Protein AF-X5J4K6-F1 (afdb_monomer)

Nearest PDB structures (foldseek):
  6ev2-assembly1_A  TM=9.961E-01  e=8.744E-10  Mus musculus
  8dcn-assembly2_D  TM=9.907E-01  e=1.197E-09  Mus musculus
  5d93-assembly2_F  TM=9.875E-01  e=7.403E-09  Mus musculus
  6h3t-assembly2_I  TM=9.809E-01  e=9.518E-09  Mus musculus
  8urf-assembly1_H  TM=9.904E-01  e=1.900E-08  Homo sapiens

InterPro domains:
  IPR007110 Immunoglobulin-like domain [PS50835] (1-73)
  IPR013106 Immunoglobulin V-set domain [SM00406] (9-73)
  IPR013783 Immunoglobulin-like fold [G3DSA:2.60.40.10] (1-73)
  IPR036179 Immunoglobulin-like domain superfamily [SSF48726] (2-73)
  IPR050199 Immunoglobulin Heavy Variable [PTHR23266] (2-73)

Foldseek 3Di:
DDDDDPPDDDKDKDADDDDQLQVDKDWDWDDDVPDDTHTAWIARQVVQDIDGDPVCPVPDDWGADNVRSMIMD

pLDDT: mean 95.36, std 4.74, range [65.81, 98.44]

Mean predicted aligned error: 3.02 Å

Solvent-accessible surface area (backbone atoms only — not comparable to full-atom values): 4640 Å² total; per-residue (Å²): 136,88,89,74,61,92,91,59,89,73,83,49,78,49,72,63,75,99,65,70,54,52,80,46,70,51,72,45,69,49,72,50,94,98,50,68,80,42,72,38,34,37,30,30,46,60,80,67,52,64,49,61,32,83,94,31,55,94,76,56,61,68,48,62,42,73,90,71,30,28,37,36,60

Secondary structure (DSSP, 8-state):
-----TT-----EEE--SS-GGGSPEEEEE--TTS--EEEEEE-TTT--EEE-GGGTTT---EEETTTTEEE-

Sequence (73 aa):
AELARPGASVKMSCKASGYTFTSYTMHWVKQRPGQGLEWIGYINPGSGYPKYNQKFKDKATLTADKSSSTAYI

Radius of gyration: 12.97 Å; Cα contacts (8 Å, |Δi|>4): 120; chains: 1; bounding box: 34×22×35 Å

Organism: Mus musculus (NCBI:txid10090)

Structure (mmCIF, N/CA/C/O backbone):
data_AF-X5J4K6-F1
#
_entry.id   AF-X5J4K6-F1
#
loop_
_atom_site.group_PDB
_atom_site.id
_atom_site.type_symbol
_atom_site.label_atom_id
_atom_site.label_alt_id
_atom_site.label_comp_id
_atom_site.label_asym_id
_atom_site.label_entity_id
_atom_site.label_seq_id
_atom_site.pdbx_PDB_ins_code
_atom_site.Cartn_x
_atom_site.Cartn_y
_atom_site.Cartn_z
_atom_site.occupancy
_atom_site.B_iso_or_equiv
_atom_site.auth_seq_id
_atom_site.auth_comp_id
_atom_site.auth_asym_id
_atom_site.auth_atom_id
_atom_site.pdbx_PDB_model_num
ATOM 1 N N . ALA A 1 1 ? -14.899 -9.677 -0.329 1.00 65.81 1 ALA A N 1
ATOM 2 C CA . ALA A 1 1 ? -14.720 -8.825 0.863 1.00 65.81 1 ALA A CA 1
ATOM 3 C C . ALA A 1 1 ? -14.344 -9.729 2.022 1.00 65.81 1 ALA A C 1
ATOM 5 O O . ALA A 1 1 ? -14.961 -10.778 2.157 1.00 65.81 1 ALA A O 1
ATOM 6 N N . GLU A 1 2 ? -13.317 -9.374 2.786 1.00 76.38 2 GLU A N 1
ATOM 7 C CA . GLU A 1 2 ? -12.877 -10.162 3.938 1.00 76.38 2 GLU A CA 1
ATOM 8 C C . GLU A 1 2 ? -13.592 -9.658 5.194 1.00 76.38 2 GLU A C 1
ATOM 10 O O . GLU A 1 2 ? -13.620 -8.454 5.454 1.00 76.38 2 GLU A O 1
ATOM 15 N N . LEU A 1 3 ? -14.220 -10.569 5.938 1.00 85.75 3 LEU A N 1
ATOM 16 C CA . LEU A 1 3 ? -14.871 -10.258 7.204 1.00 85.75 3 LEU A CA 1
ATOM 17 C C . LEU A 1 3 ? -13.965 -10.738 8.332 1.00 85.75 3 LEU A C 1
ATOM 19 O O . LEU A 1 3 ? -13.735 -11.935 8.483 1.00 85.75 3 LEU A O 1
ATOM 23 N N . ALA A 1 4 ? -13.469 -9.799 9.127 1.00 89.56 4 ALA A N 1
ATOM 24 C CA . ALA A 1 4 ? -12.570 -10.086 10.232 1.00 89.56 4 ALA A CA 1
ATOM 25 C C . ALA A 1 4 ? -13.204 -9.719 11.572 1.00 89.56 4 ALA A C 1
ATOM 27 O O . ALA A 1 4 ? -14.055 -8.830 11.670 1.00 89.56 4 ALA A O 1
ATOM 28 N N . ARG A 1 5 ? -12.767 -10.412 12.625 1.00 92.94 5 ARG A N 1
ATOM 29 C CA . ARG A 1 5 ? -13.153 -10.081 13.998 1.00 92.94 5 ARG A CA 1
ATOM 30 C C . ARG A 1 5 ? -12.497 -8.759 14.421 1.00 92.94 5 ARG A C 1
ATOM 32 O O . ARG A 1 5 ? -11.407 -8.447 13.936 1.00 92.94 5 ARG A O 1
ATOM 39 N N . PRO A 1 6 ? -13.102 -7.995 15.348 1.00 91.56 6 PRO A N 1
ATOM 40 C CA . PRO A 1 6 ? -12.458 -6.813 15.912 1.00 91.56 6 PRO A CA 1
ATOM 41 C C . PRO A 1 6 ? -11.056 -7.140 16.446 1.00 91.56 6 PRO A C 1
ATOM 43 O O . PRO 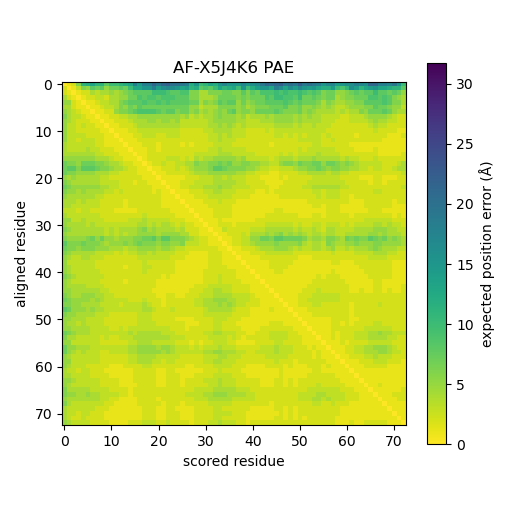A 1 6 ? -10.880 -8.123 17.160 1.00 91.56 6 PRO A O 1
ATOM 46 N N . GLY A 1 7 ? -10.063 -6.325 16.085 1.00 90.19 7 GLY A N 1
ATOM 47 C CA . GLY A 1 7 ? -8.667 -6.498 16.503 1.00 90.19 7 GLY A CA 1
ATOM 48 C C . GLY A 1 7 ? -7.819 -7.408 15.607 1.00 90.19 7 GLY A C 1
ATOM 49 O O . GLY A 1 7 ? -6.599 -7.373 15.722 1.00 90.19 7 GLY A O 1
ATOM 50 N N . ALA A 1 8 ? -8.420 -8.169 14.688 1.00 93.00 8 ALA A N 1
ATOM 51 C CA . ALA A 1 8 ? -7.658 -8.911 13.690 1.00 93.00 8 ALA A CA 1
ATOM 52 C C . ALA A 1 8 ? -7.133 -7.976 12.587 1.00 93.00 8 ALA A C 1
ATOM 54 O O . ALA A 1 8 ? -7.830 -7.058 12.145 1.00 93.00 8 ALA A O 1
ATOM 55 N N . SER A 1 9 ? -5.908 -8.231 12.130 1.00 91.62 9 SER A N 1
ATOM 56 C CA . SER A 1 9 ? -5.344 -7.577 10.950 1.00 91.62 9 SER A CA 1
ATOM 57 C C . SER A 1 9 ? -5.912 -8.201 9.680 1.00 91.62 9 SER A C 1
ATOM 59 O O . SER A 1 9 ? -6.059 -9.417 9.590 1.00 91.62 9 SER A O 1
ATOM 61 N N . VAL A 1 10 ? -6.197 -7.360 8.691 1.00 93.12 10 VAL A N 1
ATOM 62 C CA . VAL A 1 10 ? -6.654 -7.761 7.357 1.00 93.12 10 VAL A CA 1
ATOM 63 C C . VAL A 1 10 ? -5.647 -7.231 6.354 1.00 93.12 10 VAL A C 1
ATOM 65 O O . VAL A 1 10 ? -5.214 -6.089 6.496 1.00 93.12 10 VAL A O 1
ATOM 68 N N . LYS A 1 11 ? -5.292 -8.041 5.354 1.00 94.38 11 LYS A N 1
ATOM 69 C CA . LYS A 1 11 ? -4.412 -7.626 4.260 1.00 94.38 11 LYS A CA 1
ATOM 70 C C . LYS A 1 11 ? -5.238 -7.412 3.002 1.00 94.38 11 LYS A C 1
ATOM 72 O O . LYS A 1 11 ? -5.770 -8.361 2.433 1.00 94.38 11 LYS A O 1
ATOM 77 N N . MET A 1 12 ? -5.309 -6.177 2.529 1.00 95.06 12 MET A N 1
ATOM 78 C CA . MET A 1 12 ? -5.978 -5.847 1.271 1.00 95.06 12 MET A CA 1
ATOM 79 C C . MET A 1 12 ? -4.946 -5.697 0.152 1.00 95.06 12 MET A C 1
ATOM 81 O O . MET A 1 12 ? -3.788 -5.364 0.398 1.00 95.06 12 MET A O 1
ATOM 85 N N . SER A 1 13 ? -5.355 -5.947 -1.093 1.00 96.62 13 SER A N 1
ATOM 86 C CA . SER A 1 13 ? -4.491 -5.798 -2.270 1.00 96.62 13 SER A CA 1
ATOM 87 C C . SER A 1 13 ? -5.177 -4.997 -3.373 1.00 96.62 13 SER A C 1
ATOM 89 O O . SER A 1 13 ? -6.399 -5.028 -3.511 1.00 96.62 13 SER A O 1
ATOM 91 N N . CYS A 1 14 ? -4.380 -4.268 -4.150 1.00 96.38 14 CYS A N 1
ATOM 92 C CA . CYS A 1 14 ? -4.811 -3.523 -5.326 1.00 96.38 14 CYS A CA 1
ATOM 93 C C . CYS A 1 14 ? -3.802 -3.758 -6.452 1.00 96.38 14 CYS A C 1
ATOM 95 O O . CYS A 1 14 ? -2.659 -3.303 -6.366 1.00 96.38 14 CYS A O 1
ATOM 97 N N . LYS A 1 15 ? -4.215 -4.494 -7.489 1.00 97.19 15 LYS A N 1
ATOM 98 C CA . LYS A 1 15 ? -3.392 -4.779 -8.668 1.00 97.19 15 LYS A CA 1
ATOM 99 C C . LYS A 1 15 ? -3.674 -3.754 -9.761 1.00 97.19 15 LYS A C 1
ATOM 101 O O . LYS A 1 15 ? -4.811 -3.613 -10.204 1.00 97.19 15 LYS A O 1
ATOM 106 N N . ALA A 1 16 ? -2.632 -3.063 -10.201 1.00 96.12 16 ALA A N 1
ATOM 107 C CA . ALA A 1 16 ? -2.696 -2.106 -11.294 1.00 96.12 16 ALA A CA 1
ATOM 108 C C . ALA A 1 16 ? -2.570 -2.797 -12.658 1.00 96.12 16 ALA A C 1
ATOM 110 O O . ALA A 1 16 ? -1.933 -3.842 -12.794 1.00 96.12 16 ALA A O 1
ATOM 111 N N . SER A 1 17 ? -3.157 -2.189 -13.687 1.00 96.06 17 SER A N 1
ATOM 112 C CA . SER A 1 17 ? -3.006 -2.615 -15.081 1.00 96.06 17 SER A CA 1
ATOM 113 C C . SER A 1 17 ? -3.130 -1.414 -16.021 1.00 96.06 17 SER A C 1
ATOM 115 O O . SER A 1 17 ? -3.723 -0.403 -15.653 1.00 96.06 17 SER A O 1
ATOM 117 N N . GLY A 1 18 ? -2.551 -1.513 -17.222 1.00 95.12 18 GLY A N 1
ATOM 118 C CA . GLY A 1 18 ? -2.669 -0.481 -18.263 1.00 95.12 18 GLY A CA 1
ATOM 119 C C . GLY A 1 18 ? -1.708 0.708 -18.143 1.00 95.12 18 GLY A C 1
ATOM 120 O O . GLY A 1 18 ? -1.801 1.634 -18.941 1.00 95.12 18 GLY A O 1
ATOM 121 N N . TYR A 1 19 ? -0.781 0.697 -17.183 1.00 92.62 19 TYR A N 1
ATOM 122 C CA . TYR A 1 19 ? 0.245 1.731 -17.029 1.00 92.62 19 TYR A CA 1
ATOM 123 C C . TYR A 1 19 ? 1.482 1.199 -16.294 1.00 92.62 19 TYR A C 1
ATOM 125 O O . TYR A 1 19 ? 1.447 0.138 -15.666 1.00 92.62 19 TYR A O 1
ATOM 133 N N . THR A 1 20 ? 2.579 1.959 -16.338 1.00 96.19 20 THR A N 1
ATOM 134 C CA . THR A 1 20 ? 3.790 1.670 -15.560 1.00 96.19 20 THR A CA 1
ATOM 135 C C . THR A 1 20 ? 3.517 1.908 -14.077 1.00 96.19 20 THR A C 1
ATOM 137 O O . THR A 1 20 ? 3.520 3.045 -13.607 1.00 96.19 20 THR A O 1
ATOM 140 N N . PHE A 1 21 ? 3.275 0.833 -13.325 1.00 96.88 21 PHE A N 1
ATOM 141 C CA . PHE A 1 21 ? 2.878 0.885 -11.912 1.00 96.88 21 PHE A CA 1
ATOM 142 C C . PHE A 1 21 ? 3.797 1.751 -11.035 1.00 96.88 21 PHE A C 1
ATOM 144 O O . PHE A 1 21 ? 3.330 2.458 -10.147 1.00 96.88 21 PHE A O 1
ATOM 151 N N . THR A 1 22 ? 5.101 1.750 -11.311 1.00 97.38 22 THR A N 1
ATOM 152 C CA . THR A 1 22 ? 6.104 2.520 -10.560 1.00 97.38 22 THR A CA 1
ATOM 153 C C . THR A 1 22 ? 6.096 4.021 -10.841 1.00 97.38 22 THR A C 1
ATOM 155 O O . THR A 1 22 ? 6.782 4.758 -10.136 1.00 97.38 22 THR A O 1
ATOM 158 N N . SER A 1 23 ? 5.352 4.484 -11.847 1.00 96.25 23 SER A N 1
ATOM 159 C CA . SER A 1 23 ? 5.283 5.898 -12.239 1.00 96.25 23 SER A CA 1
ATOM 160 C C . SER A 1 23 ? 4.250 6.707 -11.450 1.00 96.25 23 SER A C 1
ATOM 162 O O . SER A 1 23 ? 4.258 7.931 -11.539 1.00 96.25 23 SER A O 1
ATOM 164 N N . TYR A 1 24 ? 3.376 6.058 -10.672 1.00 94.88 24 TYR A N 1
ATOM 165 C CA . TYR A 1 24 ? 2.277 6.715 -9.956 1.00 94.88 24 TYR A CA 1
ATOM 166 C C . TY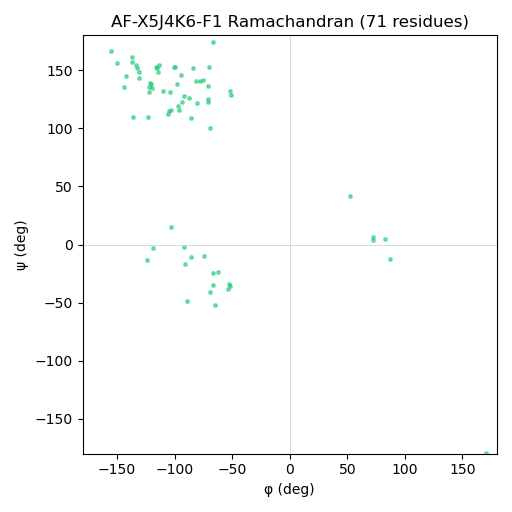R A 1 24 ? 2.196 6.269 -8.502 1.00 94.88 24 TYR A C 1
ATOM 168 O O . TYR A 1 24 ? 2.557 5.147 -8.166 1.00 94.88 24 TYR A O 1
ATOM 176 N N . THR A 1 25 ? 1.680 7.132 -7.629 1.00 96.88 25 THR A N 1
ATOM 177 C CA . THR A 1 25 ? 1.403 6.788 -6.231 1.00 96.88 25 THR A CA 1
ATOM 178 C C . THR A 1 25 ? 0.072 6.052 -6.096 1.00 96.88 25 THR A C 1
ATOM 180 O O . THR A 1 25 ? -0.919 6.412 -6.727 1.00 96.88 25 THR A O 1
ATOM 183 N N . MET A 1 26 ? 0.024 5.043 -5.224 1.00 97.38 26 MET A N 1
ATOM 184 C CA . MET A 1 26 ? -1.221 4.365 -4.855 1.00 97.38 26 MET A CA 1
ATOM 185 C C . MET A 1 26 ? -1.752 4.957 -3.552 1.00 97.38 26 MET A C 1
ATOM 187 O O . MET A 1 26 ? -1.076 4.881 -2.526 1.00 97.38 26 MET A O 1
ATOM 191 N N . HIS A 1 27 ? -2.953 5.533 -3.588 1.00 97.62 27 HIS A N 1
ATOM 192 C CA . HIS A 1 27 ? -3.612 6.113 -2.418 1.00 97.62 27 HIS A CA 1
ATOM 193 C C . HIS A 1 27 ? -4.617 5.133 -1.815 1.00 97.62 27 HIS A C 1
ATOM 195 O O . HIS A 1 27 ? -5.397 4.511 -2.531 1.00 97.62 27 HIS A O 1
ATOM 201 N N . TRP A 1 28 ? -4.637 5.059 -0.487 1.00 98.00 28 TRP A N 1
ATOM 202 C CA . TRP A 1 28 ? -5.619 4.292 0.2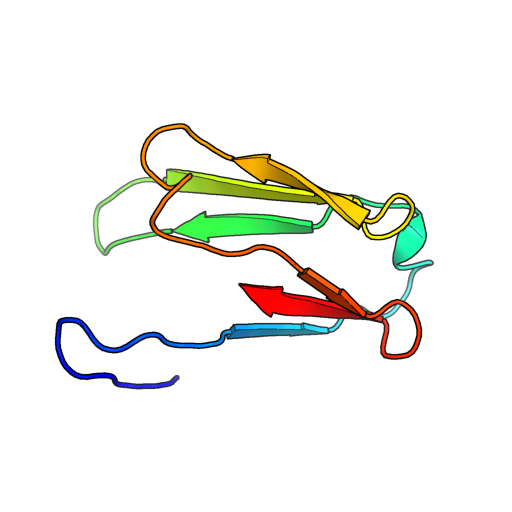69 1.00 98.00 28 TRP A CA 1
ATOM 203 C C . TRP A 1 28 ? -6.556 5.239 1.009 1.00 98.00 28 TRP A C 1
ATOM 205 O O . TRP A 1 28 ? -6.123 6.186 1.677 1.00 98.00 28 TRP A O 1
ATOM 215 N N . VAL A 1 29 ? -7.855 4.982 0.885 1.00 97.31 29 VAL A N 1
ATOM 216 C CA . VAL A 1 29 ? -8.922 5.767 1.507 1.00 97.31 29 VAL A CA 1
ATOM 217 C C . VAL A 1 29 ? -9.896 4.836 2.217 1.00 97.31 29 VAL A C 1
ATOM 219 O O . VAL A 1 29 ? -10.186 3.738 1.745 1.00 97.31 29 VAL 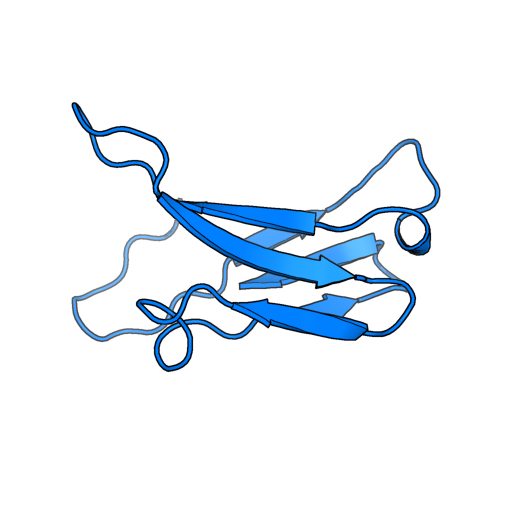A O 1
ATOM 222 N N . LYS A 1 30 ? -10.408 5.279 3.362 1.00 95.25 30 LYS A N 1
ATOM 223 C CA . LYS A 1 30 ? -11.487 4.623 4.096 1.00 95.25 30 LYS A CA 1
ATOM 224 C C . LYS A 1 30 ? -12.772 5.406 3.886 1.00 95.25 30 LYS A C 1
ATOM 226 O O . LYS A 1 30 ? -12.802 6.606 4.131 1.00 95.25 30 LYS A O 1
ATOM 231 N N . GLN A 1 31 ? -13.847 4.716 3.531 1.00 95.50 31 GLN A N 1
ATOM 232 C CA . GLN A 1 31 ? -15.188 5.290 3.499 1.00 95.50 31 GLN A CA 1
ATOM 233 C C . GLN A 1 31 ? -16.105 4.498 4.425 1.00 95.50 31 GLN A C 1
ATOM 235 O O . GLN A 1 31 ? -16.030 3.270 4.480 1.00 95.50 31 GLN A O 1
ATOM 240 N N . ARG A 1 32 ? -16.963 5.197 5.168 1.00 94.69 32 ARG A N 1
ATOM 241 C CA . ARG A 1 32 ? -18.054 4.578 5.933 1.00 94.69 32 ARG A CA 1
ATOM 242 C C . ARG A 1 32 ? -19.391 5.041 5.358 1.00 94.69 32 ARG A C 1
ATOM 244 O O . ARG A 1 32 ? -19.442 6.149 4.823 1.00 94.69 32 ARG A O 1
ATOM 251 N N . PRO A 1 33 ? -20.465 4.242 5.477 1.00 96.06 33 PRO A N 1
ATOM 252 C CA . PRO A 1 33 ? -21.797 4.675 5.066 1.00 96.06 33 PRO A CA 1
ATOM 253 C C . PRO A 1 33 ? -22.148 6.034 5.689 1.00 96.06 33 PRO A C 1
ATOM 255 O O . PRO A 1 33 ? -21.975 6.223 6.892 1.00 96.06 33 PRO A O 1
ATOM 258 N N . GLY A 1 34 ? -22.577 6.992 4.864 1.00 96.06 34 GLY A N 1
ATOM 259 C CA . GLY A 1 34 ? -22.923 8.350 5.304 1.00 96.06 34 GLY A CA 1
ATOM 260 C C . GLY A 1 34 ? -21.743 9.254 5.694 1.00 96.06 34 GLY A C 1
ATOM 261 O O . GLY A 1 34 ? -21.976 10.376 6.131 1.00 96.06 34 GLY A O 1
ATOM 262 N N . GLN A 1 35 ? -20.490 8.809 5.543 1.00 95.31 35 GLN A N 1
ATOM 263 C CA . GLN A 1 35 ? -19.295 9.616 5.815 1.00 95.31 35 GLN A CA 1
ATOM 264 C C . GLN A 1 35 ? -18.498 9.899 4.536 1.00 95.31 35 GLN A C 1
ATOM 266 O O . GLN A 1 35 ? -18.538 9.138 3.567 1.00 95.31 35 GLN A O 1
ATOM 271 N N . GLY A 1 36 ? -17.743 11.001 4.556 1.00 95.75 36 GLY A N 1
ATOM 272 C CA . GLY A 1 36 ? -16.792 11.338 3.500 1.00 95.75 36 GLY A CA 1
ATOM 273 C C . GLY A 1 36 ? -15.612 10.363 3.421 1.00 95.75 36 GLY A C 1
ATOM 274 O O . GLY A 1 36 ? -15.442 9.473 4.258 1.00 95.75 36 GLY A O 1
ATOM 275 N N . LEU A 1 37 ? -14.776 10.550 2.400 1.00 97.00 37 LEU A N 1
ATOM 276 C CA . LEU A 1 37 ? -13.534 9.798 2.246 1.00 97.00 37 LEU A CA 1
ATOM 277 C C . LEU A 1 37 ? -12.514 10.244 3.302 1.00 97.00 37 LEU A C 1
ATOM 279 O O . LEU A 1 37 ? -12.129 11.410 3.357 1.00 97.00 37 LEU A O 1
ATOM 283 N N . GLU A 1 38 ? -12.038 9.309 4.118 1.00 97.31 38 GLU A N 1
ATOM 284 C CA . GLU A 1 38 ? -10.908 9.516 5.020 1.00 97.31 38 GLU A CA 1
ATOM 285 C C . GLU A 1 38 ? -9.628 9.009 4.348 1.00 97.31 38 GLU A C 1
ATOM 287 O O . GLU A 1 38 ? -9.469 7.811 4.107 1.00 97.31 38 GLU A O 1
ATOM 292 N N . TRP A 1 39 ? -8.683 9.903 4.063 1.00 97.69 39 TRP A N 1
ATOM 293 C CA . TRP A 1 39 ? -7.389 9.508 3.510 1.00 97.69 39 TRP A CA 1
ATOM 294 C C . TRP A 1 39 ? -6.529 8.788 4.559 1.00 97.69 39 TRP A C 1
ATOM 296 O O . TRP A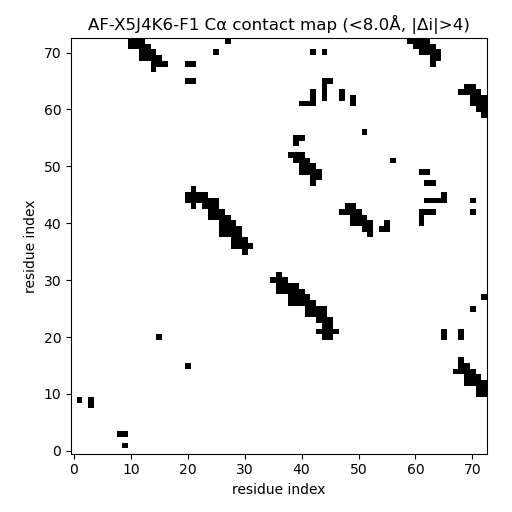 1 39 ? -6.293 9.326 5.646 1.00 97.69 39 TRP A O 1
ATOM 306 N N . ILE A 1 40 ? -6.062 7.579 4.229 1.00 98.00 40 ILE A N 1
ATOM 307 C CA . ILE A 1 40 ? -5.198 6.757 5.091 1.00 98.00 40 ILE A CA 1
ATOM 308 C C . ILE A 1 40 ? -3.727 7.072 4.831 1.00 98.00 40 ILE A C 1
ATOM 310 O O . ILE A 1 40 ? -2.953 7.281 5.766 1.00 98.00 40 ILE A O 1
ATOM 314 N N . GLY A 1 41 ? -3.340 7.095 3.560 1.00 98.19 41 GLY A N 1
ATOM 315 C CA . GLY A 1 41 ? -1.951 7.218 3.155 1.00 98.19 41 GLY A CA 1
ATOM 316 C C . GLY A 1 41 ? -1.758 6.983 1.662 1.00 98.19 41 GLY A C 1
ATOM 317 O O . GLY A 1 41 ? -2.716 6.729 0.925 1.00 98.19 41 GLY A O 1
ATOM 318 N N . TYR A 1 42 ? -0.513 7.069 1.213 1.00 98.38 42 TYR A N 1
ATOM 319 C CA . TYR A 1 42 ? -0.110 6.601 -0.108 1.00 98.38 42 TYR A CA 1
ATOM 320 C C . TYR A 1 42 ? 1.212 5.846 -0.030 1.00 98.38 42 TYR A C 1
ATOM 322 O O . TYR A 1 42 ? 2.012 6.081 0.875 1.00 98.38 42 TYR A O 1
ATOM 330 N N . ILE A 1 43 ? 1.463 4.990 -1.016 1.00 98.44 43 ILE A N 1
ATOM 331 C CA . ILE A 1 43 ? 2.796 4.455 -1.297 1.00 98.44 43 ILE A CA 1
ATOM 332 C C . ILE A 1 43 ? 3.219 4.838 -2.709 1.00 98.44 43 ILE A C 1
ATOM 334 O O . ILE A 1 43 ? 2.426 4.749 -3.646 1.00 98.44 43 ILE A O 1
ATOM 338 N N . ASN A 1 44 ? 4.459 5.300 -2.859 1.00 98.00 44 ASN A N 1
ATOM 339 C CA . ASN A 1 44 ? 5.099 5.419 -4.163 1.00 98.00 44 ASN A CA 1
ATOM 340 C C . ASN A 1 44 ? 5.735 4.060 -4.497 1.00 98.00 44 ASN A C 1
ATOM 342 O O . ASN A 1 44 ? 6.733 3.708 -3.869 1.00 98.00 44 ASN A O 1
ATOM 346 N N . PRO A 1 45 ? 5.206 3.279 -5.457 1.00 97.62 45 PRO A N 1
ATOM 347 C CA . PRO A 1 45 ? 5.761 1.973 -5.780 1.00 97.62 45 PRO A CA 1
ATOM 348 C C . PRO A 1 45 ? 7.158 2.056 -6.392 1.00 97.62 45 PRO A C 1
ATOM 350 O O . PRO A 1 45 ? 7.915 1.102 -6.270 1.00 97.62 45 PRO A O 1
ATOM 353 N N . GLY A 1 46 ? 7.526 3.176 -7.024 1.00 97.06 46 GLY A N 1
ATOM 354 C CA . GLY A 1 46 ? 8.864 3.406 -7.568 1.00 97.06 46 GLY A CA 1
ATOM 355 C C . GLY A 1 46 ? 9.937 3.456 -6.480 1.00 97.06 46 GLY A C 1
ATOM 356 O O . GLY A 1 46 ? 1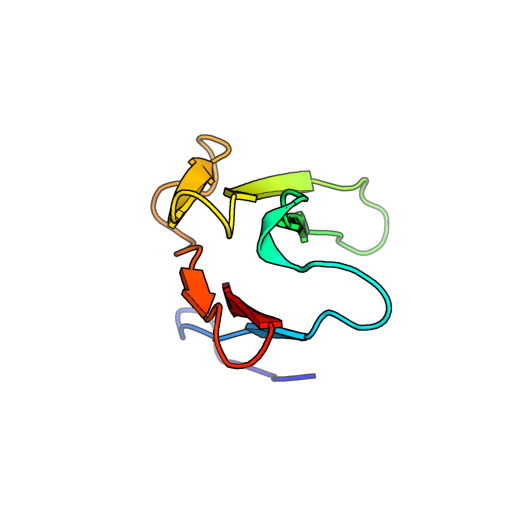0.909 2.696 -6.541 1.00 97.06 46 GLY A O 1
ATOM 357 N N . SER A 1 47 ? 9.738 4.287 -5.453 1.00 96.94 47 SER A N 1
ATOM 358 C CA . SER A 1 47 ? 10.688 4.439 -4.338 1.00 96.94 47 SER A CA 1
ATOM 359 C C . SER A 1 47 ? 10.437 3.499 -3.155 1.00 96.94 47 SER A C 1
ATOM 361 O O . SER A 1 47 ? 11.317 3.329 -2.320 1.00 96.94 47 SER A O 1
ATOM 363 N N . GLY A 1 48 ? 9.250 2.898 -3.059 1.00 96.06 48 GLY A N 1
ATOM 364 C CA . GLY A 1 48 ? 8.806 2.144 -1.884 1.00 96.06 48 GLY A CA 1
ATOM 365 C C . GLY A 1 48 ? 8.459 3.024 -0.679 1.00 96.06 48 GLY A C 1
ATOM 366 O O . GLY A 1 48 ? 8.204 2.492 0.395 1.00 96.06 48 GLY A O 1
ATOM 367 N N . TYR A 1 49 ? 8.449 4.354 -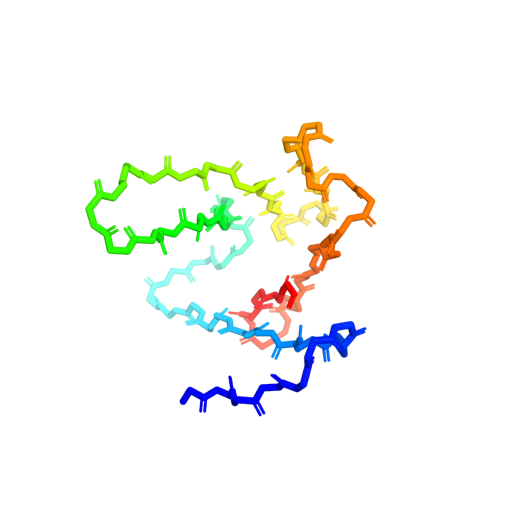0.832 1.00 97.06 49 TYR A N 1
ATOM 368 C CA . TYR A 1 49 ? 8.213 5.287 0.270 1.00 97.06 49 TYR A CA 1
ATOM 369 C C . TYR A 1 49 ? 6.714 5.423 0.590 1.00 97.06 49 TYR A C 1
ATOM 371 O O . TYR A 1 49 ? 5.944 5.832 -0.292 1.00 97.06 49 TYR A O 1
ATOM 379 N N . PRO A 1 50 ? 6.288 5.137 1.835 1.00 97.62 50 PRO A N 1
ATOM 380 C CA . PRO A 1 50 ? 4.928 5.384 2.279 1.00 97.62 50 PRO A CA 1
ATOM 381 C C . PRO A 1 50 ? 4.792 6.746 2.978 1.00 97.62 50 PRO A C 1
ATOM 383 O O . PRO A 1 50 ? 5.664 7.176 3.734 1.00 97.62 50 PRO A O 1
ATOM 386 N N . LYS A 1 51 ? 3.640 7.395 2.803 1.00 98.12 51 LYS A N 1
ATOM 387 C CA . LYS A 1 51 ? 3.205 8.538 3.616 1.00 98.12 51 LYS A CA 1
ATOM 388 C C . LYS A 1 51 ? 1.865 8.217 4.257 1.00 98.12 51 LYS A C 1
ATOM 390 O O . LYS A 1 51 ? 0.953 7.751 3.581 1.00 98.12 51 LYS A O 1
ATOM 395 N N . TYR A 1 52 ? 1.736 8.532 5.539 1.00 98.38 52 TYR A N 1
ATOM 396 C CA . TYR A 1 52 ? 0.542 8.246 6.328 1.00 98.38 52 TYR A CA 1
ATOM 397 C C . TYR A 1 52 ? -0.157 9.530 6.763 1.00 98.38 52 TYR A C 1
ATOM 399 O O . TYR A 1 52 ? 0.483 10.545 7.044 1.00 98.38 52 TYR A O 1
ATOM 407 N N . ASN A 1 53 ? -1.475 9.455 6.890 1.00 97.75 53 ASN A N 1
ATOM 408 C CA . ASN A 1 53 ? -2.218 10.319 7.790 1.00 97.75 53 ASN A CA 1
ATOM 409 C C . ASN A 1 53 ? -1.919 9.891 9.236 1.00 97.75 53 ASN A C 1
ATOM 411 O O . ASN A 1 53 ? -1.938 8.700 9.554 1.00 97.75 53 ASN A O 1
ATOM 415 N N . GLN A 1 54 ? -1.680 10.860 10.122 1.00 96.88 54 GLN A N 1
ATOM 416 C CA . GLN A 1 54 ? -1.314 10.625 11.520 1.00 96.88 54 GLN A CA 1
ATOM 417 C C . GLN A 1 54 ? -2.286 9.685 12.255 1.00 96.88 54 GLN A C 1
ATOM 419 O O . GLN A 1 54 ? -1.854 8.870 13.063 1.00 96.88 54 GLN A O 1
ATOM 424 N N . LYS A 1 55 ? -3.585 9.722 11.926 1.00 95.81 55 LYS A N 1
ATOM 425 C CA . LYS A 1 55 ? -4.619 8.845 12.517 1.00 95.81 55 LYS A CA 1
ATOM 426 C C . LYS A 1 55 ? -4.398 7.349 12.239 1.00 95.81 55 LYS A C 1
ATOM 428 O O . LYS A 1 55 ? -4.928 6.508 12.970 1.00 95.81 55 LYS A O 1
ATOM 433 N N . PHE A 1 56 ? -3.669 7.022 11.173 1.00 95.94 56 PHE A N 1
ATOM 434 C CA . PHE A 1 56 ? -3.500 5.659 10.665 1.00 95.94 56 PHE A CA 1
ATOM 435 C C . PHE A 1 56 ? -2.052 5.163 10.679 1.00 95.94 56 PHE A C 1
ATOM 437 O O . PHE A 1 56 ? -1.830 4.001 10.350 1.00 95.94 56 PHE A O 1
ATOM 444 N N . LYS A 1 57 ? -1.089 6.005 11.076 1.00 93.94 57 LYS A N 1
ATOM 445 C CA . LYS A 1 57 ? 0.346 5.689 11.042 1.00 93.94 57 LYS A CA 1
ATOM 446 C C . LYS A 1 57 ? 0.700 4.385 11.770 1.00 93.94 57 LYS A C 1
ATOM 448 O O . LYS A 1 57 ? 1.493 3.615 11.252 1.00 93.94 57 LYS A O 1
ATOM 453 N N . ASP A 1 58 ? 0.042 4.112 12.895 1.00 94.81 58 ASP A N 1
ATOM 454 C CA . ASP A 1 58 ? 0.281 2.911 13.710 1.00 94.81 58 ASP A CA 1
ATOM 455 C C . ASP A 1 58 ? -0.813 1.837 13.529 1.00 94.81 58 ASP A C 1
ATOM 457 O O . ASP A 1 58 ? -0.970 0.943 14.357 1.00 94.81 58 ASP A O 1
ATOM 461 N N . LYS A 1 59 ? -1.638 1.955 12.476 1.00 95.00 59 LYS A N 1
ATOM 462 C CA . LYS A 1 59 ? -2.802 1.078 12.221 1.00 95.00 59 LYS A CA 1
ATOM 463 C C . LYS A 1 59 ? -2.785 0.397 10.858 1.00 95.00 59 LYS A C 1
ATOM 465 O O . LYS A 1 59 ? -3.607 -0.485 10.628 1.00 95.00 59 LYS A O 1
ATOM 470 N N . ALA A 1 60 ? -1.927 0.845 9.950 1.00 95.62 60 ALA A N 1
ATOM 471 C CA . ALA A 1 60 ? -1.860 0.372 8.577 1.00 95.62 60 AL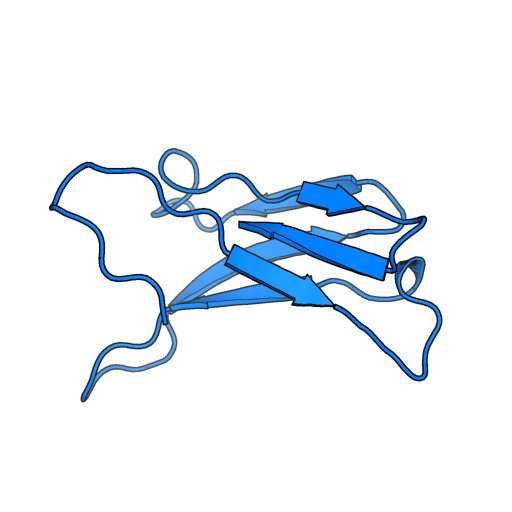A A CA 1
ATOM 472 C C . ALA A 1 60 ? -0.402 0.296 8.125 1.00 95.62 60 ALA A C 1
ATOM 474 O O . ALA A 1 60 ? 0.394 1.167 8.475 1.00 95.62 60 ALA A O 1
ATOM 475 N N . THR A 1 61 ? -0.086 -0.693 7.292 1.00 97.31 61 THR A N 1
ATOM 476 C CA . THR A 1 61 ? 1.249 -0.859 6.712 1.00 97.31 61 THR A CA 1
ATOM 477 C C . THR A 1 61 ? 1.128 -0.866 5.199 1.00 97.31 61 THR A C 1
ATOM 479 O O . THR A 1 61 ? 0.630 -1.823 4.616 1.00 97.31 61 THR A O 1
ATOM 482 N N . LEU A 1 62 ? 1.599 0.194 4.545 1.00 98.19 62 LEU A N 1
ATOM 483 C CA . LEU A 1 62 ? 1.537 0.290 3.087 1.00 98.19 62 LEU A CA 1
ATOM 484 C C . LEU A 1 62 ? 2.764 -0.368 2.461 1.00 98.19 62 LEU A C 1
ATOM 486 O O . LEU A 1 62 ? 3.895 -0.009 2.787 1.00 98.19 62 LEU A O 1
ATOM 490 N N . THR A 1 63 ? 2.543 -1.301 1.536 1.00 98.00 63 THR A N 1
ATOM 491 C CA . THR A 1 63 ? 3.619 -1.968 0.781 1.00 98.00 63 THR A CA 1
ATOM 492 C C . THR A 1 63 ? 3.268 -2.085 -0.699 1.00 98.00 63 THR A C 1
ATOM 494 O O . THR A 1 63 ? 2.112 -1.928 -1.093 1.00 98.00 63 THR A O 1
ATOM 497 N N . ALA A 1 64 ? 4.275 -2.307 -1.542 1.00 98.06 64 ALA A N 1
ATOM 498 C CA . ALA A 1 64 ? 4.089 -2.477 -2.975 1.00 98.06 64 ALA A CA 1
ATOM 499 C C . ALA A 1 64 ? 5.064 -3.519 -3.522 1.00 98.06 64 ALA A C 1
ATOM 501 O O . ALA A 1 64 ? 6.253 -3.499 -3.210 1.00 98.06 64 ALA A O 1
ATOM 502 N N . ASP A 1 65 ? 4.548 -4.399 -4.369 1.00 97.50 65 ASP A N 1
ATOM 503 C CA . ASP A 1 65 ? 5.310 -5.356 -5.153 1.00 97.50 65 ASP A CA 1
ATOM 504 C C . ASP A 1 65 ? 5.347 -4.893 -6.612 1.00 97.50 65 ASP A C 1
ATOM 506 O O . ASP A 1 65 ? 4.338 -4.872 -7.322 1.00 97.50 65 ASP A O 1
ATOM 510 N N . LYS A 1 66 ? 6.549 -4.507 -7.046 1.00 96.19 66 LYS A N 1
ATOM 511 C CA . LYS A 1 66 ? 6.820 -4.011 -8.398 1.00 96.19 66 LYS A CA 1
ATOM 512 C C . LYS A 1 66 ? 6.627 -5.101 -9.452 1.00 96.19 66 LYS A C 1
ATOM 514 O O . LYS A 1 66 ? 6.163 -4.797 -10.545 1.00 96.19 66 LYS A O 1
ATOM 519 N N . SER A 1 67 ? 6.961 -6.351 -9.125 1.00 95.88 67 SER A N 1
ATOM 520 C CA . SER A 1 67 ? 6.936 -7.467 -10.076 1.00 95.88 67 SER A CA 1
ATOM 521 C C . SER A 1 67 ? 5.509 -7.839 -10.474 1.00 95.88 67 SER A C 1
ATOM 523 O O . SER A 1 67 ? 5.216 -8.036 -11.650 1.00 95.88 67 SER A O 1
ATOM 525 N N . SER A 1 68 ? 4.595 -7.844 -9.502 1.00 97.25 68 SER A N 1
ATOM 526 C CA . SER A 1 68 ? 3.177 -8.132 -9.722 1.00 97.25 68 SER A CA 1
ATOM 527 C C . SER A 1 68 ? 2.329 -6.887 -9.982 1.00 97.25 68 SER A C 1
ATOM 529 O O . SER A 1 68 ? 1.125 -7.018 -10.209 1.00 97.25 68 SER A O 1
ATOM 531 N N . SER A 1 69 ? 2.931 -5.692 -9.949 1.00 97.69 69 SER A N 1
ATOM 532 C CA 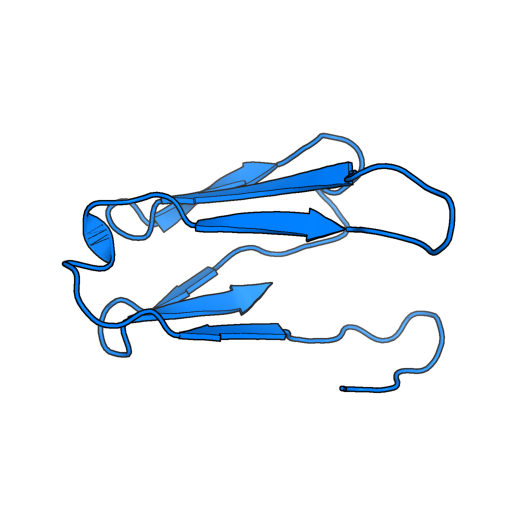. SER A 1 69 ? 2.229 -4.405 -10.020 1.00 97.69 69 SER A CA 1
ATOM 533 C C . SER A 1 69 ? 1.096 -4.281 -8.990 1.00 97.69 69 SER A C 1
ATOM 535 O O . SER A 1 69 ? -0.003 -3.821 -9.306 1.00 97.69 69 SER A O 1
ATOM 537 N N . THR A 1 70 ? 1.345 -4.738 -7.758 1.00 98.19 70 THR A N 1
ATOM 538 C CA . THR A 1 70 ? 0.328 -4.824 -6.698 1.00 98.19 70 THR A CA 1
ATOM 539 C C . THR A 1 70 ? 0.735 -4.019 -5.469 1.00 98.19 70 THR A C 1
ATOM 541 O O . THR A 1 70 ? 1.843 -4.164 -4.961 1.00 98.19 70 THR A O 1
ATOM 544 N N . ALA A 1 71 ? -0.168 -3.186 -4.956 1.00 98.19 71 ALA A N 1
ATOM 545 C CA . ALA A 1 71 ? -0.030 -2.506 -3.669 1.00 98.19 71 ALA A CA 1
ATOM 546 C C . ALA A 1 71 ? -0.854 -3.212 -2.584 1.00 98.19 71 ALA A C 1
ATOM 548 O O . ALA A 1 71 ? -1.888 -3.808 -2.885 1.00 98.19 71 ALA A O 1
ATOM 549 N N . TYR A 1 72 ? -0.434 -3.092 -1.326 1.00 97.88 72 TYR A N 1
ATOM 550 C CA . TYR A 1 72 ? -1.108 -3.681 -0.169 1.00 97.88 72 TYR A CA 1
ATOM 551 C C . TYR A 1 72 ? -1.255 -2.682 0.984 1.00 97.88 72 TYR A C 1
ATOM 553 O O . TYR A 1 72 ? -0.451 -1.749 1.105 1.00 97.88 72 TYR A O 1
ATOM 561 N N . ILE A 1 73 ? -2.263 -2.922 1.826 1.00 96.69 73 ILE A N 1
ATOM 562 C CA . ILE A 1 73 ? -2.512 -2.275 3.126 1.00 96.69 73 ILE A CA 1
ATOM 563 C C . ILE A 1 73 ? -2.934 -3.312 4.166 1.00 96.69 73 ILE A C 1
ATOM 565 O O . ILE A 1 73 ? -3.576 -4.310 3.755 1.00 96.69 73 ILE A O 1
#